Protein AF-A0A260A832-F1 (afdb_monomer_lite)

Foldseek 3Di:
DDDDDDDDDDDDDPDDPPVPPPPDPPVPPDDDVVVVVVVVVVVVVVVVVVLLVVLCVVLVPDDPPDPVNVVLVVCCPPPVNVVVVVVSVVSSVVVVVVVCVCVPVVNVVVVDDDDDDPPPPDPDDDDPDDDDDDPVPPPDD

pLDDT: mean 73.38, std 22.44, range [34.97, 98.0]

Sequence (141 aa):
MSAQPVQRYVSAPTSTVSRVSESDDMGVTPVPDRVLDELADVLVDRVDQLLDRLTDRAMSAPVAGSRMWESTWKQRDTAVGRARDQERSRVRIELTHLAVAKLSPKHAAALHVPARQRQVVRPRAANTGRNRVDDAQLAFF

Radius of gyration: 35.12 Å; chains: 1; bounding box: 74×70×97 Å

Structure (mmCIF, N/CA/C/O backbone):
data_AF-A0A260A832-F1
#
_entry.id   AF-A0A260A832-F1
#
loop_
_atom_site.group_PDB
_atom_site.id
_atom_site.type_symbol
_atom_site.label_atom_id
_atom_site.label_alt_id
_atom_site.label_comp_id
_atom_site.label_asym_id
_atom_site.label_entity_id
_atom_site.label_seq_id
_atom_site.pdbx_PDB_ins_code
_atom_site.Cartn_x
_atom_site.Cartn_y
_atom_site.Cartn_z
_atom_site.occupancy
_atom_site.B_iso_or_equiv
_atom_site.auth_seq_id
_atom_site.auth_comp_id
_atom_site.auth_asym_id
_atom_site.auth_atom_id
_atom_site.pdbx_PDB_model_num
ATOM 1 N N . MET A 1 1 ? 49.076 24.079 -80.377 1.00 39.00 1 MET A N 1
ATOM 2 C CA . MET A 1 1 ? 50.425 23.556 -80.056 1.00 39.00 1 MET A CA 1
ATOM 3 C C . MET A 1 1 ? 50.284 22.842 -78.711 1.00 39.00 1 MET A C 1
ATOM 5 O O . MET A 1 1 ? 50.071 23.527 -77.727 1.00 39.00 1 MET A O 1
ATOM 9 N N . SER A 1 2 ? 49.960 21.540 -78.663 1.00 38.84 2 SER A N 1
ATOM 10 C CA . SER A 1 2 ? 50.896 20.382 -78.605 1.00 38.84 2 SER A CA 1
ATOM 11 C C . SER A 1 2 ? 52.085 20.642 -77.664 1.00 38.84 2 SER A C 1
ATOM 13 O O . SER A 1 2 ? 52.766 21.634 -77.877 1.00 38.84 2 SER A O 1
ATOM 15 N N . ALA A 1 3 ? 52.429 19.841 -76.648 1.00 34.97 3 ALA A N 1
ATOM 16 C CA . ALA A 1 3 ? 52.100 18.452 -76.319 1.00 34.97 3 ALA A CA 1
ATOM 17 C C . ALA A 1 3 ? 52.338 18.157 -74.808 1.00 34.97 3 ALA A C 1
ATOM 19 O O . ALA A 1 3 ? 53.168 18.797 -74.171 1.00 34.97 3 ALA A O 1
ATOM 20 N N . GLN A 1 4 ? 51.630 17.165 -74.258 1.00 44.44 4 GLN A N 1
ATOM 21 C CA . GLN A 1 4 ? 52.040 16.332 -73.100 1.00 44.44 4 GLN A CA 1
ATOM 22 C C . GLN A 1 4 ? 52.989 15.205 -73.620 1.00 44.44 4 GLN A C 1
ATOM 24 O O . GLN A 1 4 ? 52.933 14.999 -74.838 1.00 44.44 4 GLN A O 1
ATOM 29 N N . PRO A 1 5 ? 53.779 14.408 -72.828 1.00 47.09 5 PRO A N 1
ATOM 30 C CA . PRO A 1 5 ? 53.258 13.691 -71.645 1.00 47.09 5 PRO A CA 1
ATOM 31 C C . PRO A 1 5 ? 54.233 13.095 -70.572 1.00 47.09 5 PRO A C 1
ATOM 33 O O . PRO A 1 5 ? 55.451 13.168 -70.657 1.00 47.09 5 PRO A O 1
ATOM 36 N N . VAL A 1 6 ? 53.594 12.442 -69.582 1.00 41.38 6 VAL A N 1
ATOM 37 C CA . VAL A 1 6 ? 53.998 11.344 -68.663 1.00 41.38 6 VAL A CA 1
ATOM 38 C C . VAL A 1 6 ? 55.292 11.400 -67.834 1.00 41.38 6 VAL A C 1
ATOM 40 O O . VAL A 1 6 ? 56.382 11.142 -68.328 1.00 41.38 6 VAL A O 1
ATOM 43 N N . GLN A 1 7 ? 55.102 11.321 -66.510 1.00 40.97 7 GLN A N 1
ATOM 44 C CA . GLN A 1 7 ? 55.629 10.170 -65.769 1.00 40.97 7 GLN A CA 1
ATOM 45 C C . GLN A 1 7 ? 54.569 9.591 -64.825 1.00 40.97 7 GLN A C 1
ATOM 47 O O . GLN A 1 7 ? 54.031 10.261 -63.948 1.00 40.97 7 GLN A O 1
ATOM 52 N N . ARG A 1 8 ? 54.253 8.319 -65.073 1.00 37.97 8 ARG A N 1
ATOM 53 C CA . ARG A 1 8 ? 53.463 7.447 -64.209 1.00 37.97 8 ARG A CA 1
ATOM 54 C C . ARG A 1 8 ? 54.300 7.106 -62.977 1.00 37.97 8 ARG A C 1
ATOM 56 O O . ARG A 1 8 ? 55.412 6.616 -63.142 1.00 37.97 8 ARG A O 1
ATOM 63 N N . TYR A 1 9 ? 53.718 7.220 -61.789 1.00 41.59 9 TYR A N 1
ATOM 64 C CA . TYR A 1 9 ? 54.016 6.283 -60.710 1.00 41.59 9 TYR A CA 1
ATOM 65 C C . TYR A 1 9 ? 52.757 5.471 -60.424 1.00 41.59 9 TYR A C 1
ATOM 67 O O . TYR A 1 9 ? 51.665 5.999 -60.230 1.00 41.59 9 TYR A O 1
ATOM 75 N N . VAL A 1 10 ? 52.944 4.163 -60.536 1.00 44.91 10 VAL A N 1
ATOM 76 C CA . VAL A 1 10 ? 51.976 3.083 -60.377 1.00 44.91 10 VAL A CA 1
ATOM 77 C C . VAL A 1 10 ? 52.191 2.472 -58.990 1.00 44.91 10 VAL A C 1
ATOM 79 O O . VAL A 1 10 ? 53.332 2.397 -58.540 1.00 44.91 10 VAL A O 1
ATOM 82 N N . SER A 1 11 ? 51.097 1.966 -58.407 1.00 37.88 11 SER A N 1
ATOM 83 C CA . SER A 1 11 ? 51.001 1.088 -57.224 1.00 37.88 11 SER A CA 1
ATOM 84 C C . SER A 1 11 ? 51.170 1.756 -55.857 1.00 37.88 11 SER A C 1
ATOM 86 O O . SER A 1 11 ? 52.123 2.479 -55.622 1.00 37.88 11 SER A O 1
ATOM 88 N N . ALA A 1 12 ? 50.340 1.497 -54.850 1.00 44.78 12 ALA A N 1
ATOM 89 C CA . ALA A 1 12 ? 49.114 0.710 -54.702 1.00 44.78 12 ALA A CA 1
ATOM 90 C C . ALA A 1 12 ? 48.508 1.106 -53.330 1.00 44.78 12 ALA A C 1
ATOM 92 O O . ALA A 1 12 ? 49.232 1.632 -52.481 1.00 44.78 12 ALA A O 1
ATOM 93 N N . PRO A 1 13 ? 47.206 0.881 -53.094 1.00 44.91 13 PRO A N 1
ATOM 94 C CA . PRO A 1 13 ? 46.515 1.345 -51.896 1.00 44.91 13 PRO A CA 1
ATOM 95 C C . PRO A 1 13 ? 46.904 0.495 -50.682 1.00 44.91 13 PRO A C 1
ATOM 97 O O . PRO A 1 13 ? 46.566 -0.687 -50.609 1.00 44.91 13 PRO A O 1
ATOM 100 N N . THR A 1 14 ? 47.568 1.082 -49.688 1.00 42.16 14 THR A N 1
ATOM 101 C CA . THR A 1 14 ? 47.690 0.461 -48.365 1.00 42.16 14 THR A CA 1
ATOM 102 C C . THR A 1 14 ? 46.374 0.620 -47.618 1.00 42.16 14 THR A C 1
ATOM 104 O O . THR A 1 14 ? 46.164 1.529 -46.824 1.00 42.16 14 THR A O 1
ATOM 107 N N . SER A 1 15 ? 45.470 -0.290 -47.977 1.00 41.78 15 SER A N 1
ATOM 108 C CA . SER A 1 15 ? 44.498 -0.966 -47.130 1.00 41.78 15 SER A CA 1
ATOM 109 C C . SER A 1 15 ? 44.141 -0.223 -45.845 1.00 41.78 15 SER A C 1
ATOM 111 O O . SER A 1 15 ? 44.800 -0.350 -44.812 1.00 41.78 15 SER A O 1
ATOM 113 N N . THR A 1 16 ? 43.023 0.490 -45.922 1.00 50.09 16 THR A N 1
ATOM 114 C CA . THR A 1 16 ? 42.165 0.846 -44.799 1.00 50.09 16 THR A CA 1
ATOM 115 C C . THR A 1 16 ? 41.833 -0.418 -44.008 1.00 50.09 16 THR A C 1
ATOM 117 O O . THR A 1 16 ? 40.818 -1.066 -44.237 1.00 50.09 16 THR A O 1
ATOM 120 N N . VAL A 1 17 ? 42.679 -0.790 -43.051 1.00 48.41 17 VAL A N 1
ATOM 121 C CA . VAL A 1 17 ? 42.248 -1.641 -41.945 1.00 48.41 17 VAL A CA 1
ATOM 122 C C . VAL A 1 17 ? 41.670 -0.687 -40.915 1.00 48.41 17 VAL A C 1
ATOM 124 O O . VAL A 1 17 ? 42.298 -0.338 -39.917 1.00 48.41 17 VAL A O 1
ATOM 127 N N . SER A 1 18 ? 40.458 -0.215 -41.222 1.00 43.75 18 SER A N 1
ATOM 128 C CA . SER A 1 18 ? 39.520 0.208 -40.196 1.00 43.75 18 SER A CA 1
ATOM 129 C C . SER A 1 18 ? 39.353 -1.022 -39.318 1.00 43.75 18 SER A C 1
ATOM 131 O O . SER A 1 18 ? 38.702 -1.990 -39.712 1.00 43.75 18 SER A O 1
ATOM 133 N N . ARG A 1 19 ? 40.086 -1.066 -38.203 1.00 50.81 19 ARG A N 1
ATOM 134 C CA . ARG A 1 19 ? 39.914 -2.108 -37.202 1.00 50.81 19 ARG A CA 1
ATOM 135 C C . ARG A 1 19 ? 38.516 -1.861 -36.650 1.00 50.81 19 ARG A C 1
ATOM 137 O O . ARG A 1 19 ? 38.334 -1.009 -35.787 1.00 50.81 19 ARG A O 1
ATOM 144 N N . VAL A 1 20 ? 37.542 -2.537 -37.260 1.00 51.19 20 VAL A N 1
ATOM 145 C CA . VAL A 1 20 ? 36.193 -2.712 -36.744 1.00 51.19 20 VAL A CA 1
ATOM 146 C C . VAL A 1 20 ? 36.383 -3.036 -35.272 1.00 51.19 20 VAL A C 1
ATOM 148 O O . VAL A 1 20 ? 37.054 -4.008 -34.920 1.00 51.19 20 VAL A O 1
ATOM 151 N N . SER A 1 21 ? 35.897 -2.146 -34.417 1.00 52.91 21 SER A N 1
ATOM 152 C CA . SER A 1 21 ? 35.820 -2.385 -32.986 1.00 52.91 21 SER A CA 1
ATOM 153 C C . SER A 1 21 ? 34.687 -3.392 -32.773 1.00 52.91 21 SER A C 1
ATOM 155 O O . SER A 1 21 ? 33.614 -3.042 -32.303 1.00 52.91 21 SER A O 1
ATOM 157 N N . GLU A 1 22 ? 34.904 -4.626 -33.225 1.00 54.50 22 GLU A N 1
ATOM 158 C CA . GLU A 1 22 ? 34.014 -5.774 -33.070 1.00 54.50 22 GLU A CA 1
ATOM 159 C C . GLU A 1 22 ? 34.494 -6.575 -31.858 1.00 54.50 22 GLU A C 1
ATOM 161 O O . GLU A 1 22 ? 35.291 -7.499 -31.978 1.00 54.50 22 GLU A O 1
ATOM 166 N N . SER A 1 23 ? 34.092 -6.131 -30.670 1.00 50.75 23 SER A N 1
ATOM 167 C CA . SER A 1 23 ? 34.047 -6.919 -29.425 1.00 50.75 23 SER A CA 1
ATOM 168 C C . SER A 1 23 ? 33.631 -5.955 -28.311 1.00 50.75 23 SER A C 1
ATOM 170 O O . SER A 1 23 ? 34.375 -5.027 -28.008 1.00 50.75 23 SER A O 1
ATOM 172 N N . ASP A 1 24 ? 32.486 -6.010 -27.655 1.00 50.12 24 ASP A N 1
ATOM 173 C CA . ASP A 1 24 ? 31.365 -6.928 -27.649 1.00 50.12 24 ASP A CA 1
ATOM 174 C C . ASP A 1 24 ? 30.127 -6.027 -27.556 1.00 50.12 24 ASP A C 1
ATOM 176 O O . ASP A 1 24 ? 29.800 -5.546 -26.470 1.00 50.12 24 ASP A O 1
ATOM 180 N N . ASP A 1 25 ? 29.421 -5.786 -28.661 1.00 55.97 25 ASP A N 1
ATOM 181 C CA . ASP A 1 25 ? 27.985 -5.537 -28.533 1.00 55.97 25 ASP A CA 1
ATOM 182 C C . ASP A 1 25 ? 27.377 -6.924 -28.322 1.00 55.97 25 ASP A C 1
ATOM 184 O O . ASP A 1 25 ? 26.977 -7.609 -29.264 1.00 55.97 25 ASP A O 1
ATOM 188 N N . MET A 1 26 ? 27.490 -7.440 -27.089 1.00 55.25 26 MET A N 1
ATOM 189 C CA . MET A 1 26 ? 26.771 -8.649 -26.704 1.00 55.25 26 MET A CA 1
ATOM 190 C C . MET A 1 26 ? 25.321 -8.364 -27.054 1.00 55.25 26 MET A C 1
ATOM 192 O O . MET A 1 26 ? 24.768 -7.467 -26.432 1.00 55.25 26 MET A O 1
ATOM 196 N N . GLY A 1 27 ? 24.770 -9.059 -28.056 1.00 54.25 27 GLY A N 1
ATOM 197 C CA . GLY A 1 27 ? 23.486 -8.785 -28.711 1.00 54.25 27 GLY A CA 1
ATOM 198 C C . GLY A 1 27 ? 22.273 -8.820 -27.781 1.00 54.25 27 GLY A C 1
ATOM 199 O O . GLY A 1 27 ? 21.366 -9.635 -27.936 1.00 54.25 27 GLY A O 1
ATOM 200 N N . VAL A 1 28 ? 22.259 -7.931 -26.797 1.00 66.50 28 VAL A N 1
ATOM 201 C CA . VAL A 1 28 ? 21.163 -7.640 -25.903 1.00 66.50 28 VAL A CA 1
ATOM 202 C C . VAL A 1 28 ? 20.254 -6.757 -26.722 1.00 66.50 28 VAL A C 1
ATOM 204 O O . VAL A 1 28 ? 20.512 -5.573 -26.926 1.00 66.50 28 VAL A O 1
ATOM 207 N N . THR A 1 29 ? 19.193 -7.361 -27.243 1.00 77.56 29 THR A N 1
ATOM 208 C CA . THR A 1 29 ? 18.115 -6.587 -27.842 1.00 77.56 29 THR A CA 1
ATOM 209 C C . THR A 1 29 ? 17.63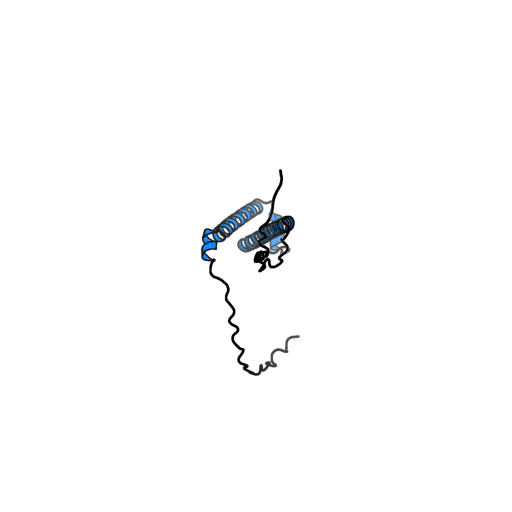1 -5.587 -26.788 1.00 77.56 29 THR A C 1
ATOM 211 O O . THR A 1 29 ? 17.279 -6.018 -25.685 1.00 77.56 29 THR A O 1
ATOM 214 N N . PRO A 1 30 ? 17.647 -4.274 -27.073 1.00 81.56 30 PRO A N 1
ATOM 215 C CA . PRO A 1 30 ? 17.193 -3.283 -26.113 1.00 81.56 30 PRO A CA 1
ATOM 216 C C . PRO A 1 30 ? 15.737 -3.574 -25.746 1.00 81.56 30 PRO A C 1
ATOM 218 O O . PRO A 1 30 ? 14.899 -3.825 -26.618 1.00 81.56 30 PRO A O 1
ATOM 221 N N . VAL A 1 31 ? 15.445 -3.588 -24.445 1.00 86.88 31 VAL A N 1
ATOM 222 C CA . VAL A 1 31 ? 14.075 -3.749 -23.954 1.00 86.88 31 VAL A CA 1
ATOM 223 C C . VAL A 1 31 ? 13.292 -2.502 -24.373 1.00 86.88 31 VAL A C 1
ATOM 225 O O . VAL A 1 31 ? 13.761 -1.400 -24.096 1.00 86.88 31 VAL A O 1
ATOM 228 N N . PRO A 1 32 ? 12.134 -2.635 -25.041 1.00 93.25 32 PRO A N 1
ATOM 229 C CA . PRO A 1 32 ? 11.339 -1.476 -25.425 1.00 93.25 32 PRO A CA 1
ATOM 230 C C . PRO A 1 32 ? 10.899 -0.674 -24.197 1.00 93.25 32 PRO A C 1
ATOM 232 O O . PRO A 1 32 ? 10.413 -1.272 -23.238 1.00 93.25 32 PRO A O 1
ATOM 235 N N . ASP A 1 33 ? 10.969 0.656 -24.265 1.00 91.88 33 ASP A N 1
ATOM 236 C CA . ASP A 1 33 ? 10.625 1.550 -23.145 1.00 91.88 33 ASP A CA 1
ATOM 237 C C . ASP A 1 33 ? 9.234 1.265 -22.567 1.00 91.88 33 ASP A C 1
ATOM 239 O O . ASP A 1 33 ? 9.083 1.134 -21.360 1.00 91.88 33 ASP A O 1
ATOM 243 N N . ARG A 1 34 ? 8.244 0.996 -23.429 1.00 93.88 34 ARG A N 1
ATOM 244 C CA . ARG A 1 34 ? 6.887 0.606 -23.002 1.00 93.88 34 ARG A CA 1
ATOM 245 C C . ARG A 1 34 ? 6.861 -0.590 -22.041 1.00 93.88 34 ARG A C 1
ATOM 247 O O . ARG A 1 34 ? 6.038 -0.640 -21.142 1.00 93.88 34 ARG A O 1
ATOM 254 N N . VAL A 1 35 ? 7.754 -1.565 -22.240 1.00 94.94 35 VAL A N 1
ATOM 255 C CA . VAL A 1 35 ? 7.837 -2.757 -21.384 1.00 94.94 35 VAL A CA 1
ATOM 256 C C . VAL A 1 35 ? 8.471 -2.384 -20.049 1.00 94.94 35 VAL A C 1
ATOM 258 O O . VAL A 1 35 ? 8.077 -2.913 -19.017 1.00 94.94 35 VAL A O 1
ATOM 261 N N . LEU A 1 36 ? 9.445 -1.472 -20.051 1.00 94.62 36 LEU A N 1
ATOM 262 C CA . LEU A 1 36 ? 10.039 -0.961 -18.818 1.00 94.62 36 LEU A CA 1
ATOM 263 C C . LEU A 1 36 ? 9.022 -0.160 -18.002 1.00 94.62 36 LEU A C 1
ATOM 265 O O . LEU A 1 36 ? 8.969 -0.351 -16.791 1.00 94.62 36 LEU A O 1
ATOM 269 N N . ASP A 1 37 ? 8.197 0.657 -18.654 1.00 95.81 37 ASP A N 1
ATOM 270 C CA . ASP A 1 37 ? 7.130 1.423 -18.005 1.00 95.81 37 ASP A CA 1
ATOM 271 C C . ASP A 1 37 ? 6.085 0.491 -17.373 1.00 95.81 37 ASP A C 1
ATOM 273 O O . ASP A 1 37 ? 5.802 0.593 -16.181 1.00 95.81 37 ASP A O 1
ATOM 277 N N . GLU A 1 38 ? 5.600 -0.506 -18.121 1.00 96.94 38 GLU A N 1
ATOM 278 C CA . GLU A 1 38 ? 4.676 -1.521 -17.593 1.00 96.94 38 GLU A CA 1
ATOM 279 C C . GLU A 1 38 ? 5.269 -2.270 -16.387 1.00 96.94 38 GLU A C 1
ATOM 281 O O . GLU A 1 38 ? 4.593 -2.516 -15.386 1.00 96.94 38 GLU A O 1
ATOM 286 N N . LEU A 1 39 ? 6.552 -2.641 -16.454 1.00 97.50 39 LEU A N 1
ATOM 287 C CA . LEU A 1 39 ? 7.229 -3.313 -15.346 1.00 97.50 39 LEU A CA 1
ATOM 288 C C . LEU A 1 39 ? 7.454 -2.385 -14.147 1.00 97.50 39 LEU A C 1
ATOM 290 O O . LEU A 1 39 ? 7.430 -2.860 -13.008 1.00 97.50 39 LEU A O 1
ATOM 294 N N . ALA A 1 40 ? 7.668 -1.090 -14.379 1.00 95.75 40 ALA A N 1
ATOM 295 C CA . ALA A 1 40 ? 7.776 -0.094 -13.324 1.00 95.75 40 ALA A CA 1
ATOM 296 C C . ALA A 1 40 ? 6.442 0.064 -12.584 1.00 95.75 40 ALA A C 1
ATOM 298 O O . ALA A 1 40 ? 6.438 0.032 -11.353 1.00 95.75 40 ALA A O 1
ATOM 299 N N . ASP A 1 41 ? 5.322 0.119 -13.304 1.00 97.06 41 ASP A N 1
ATOM 300 C CA . ASP A 1 41 ? 3.982 0.162 -12.708 1.00 97.06 41 ASP A CA 1
ATOM 301 C C . ASP A 1 41 ? 3.713 -1.086 -11.856 1.00 97.06 41 ASP A C 1
ATOM 303 O O . ASP A 1 41 ? 3.322 -0.990 -10.690 1.00 97.06 41 ASP A O 1
ATOM 307 N N .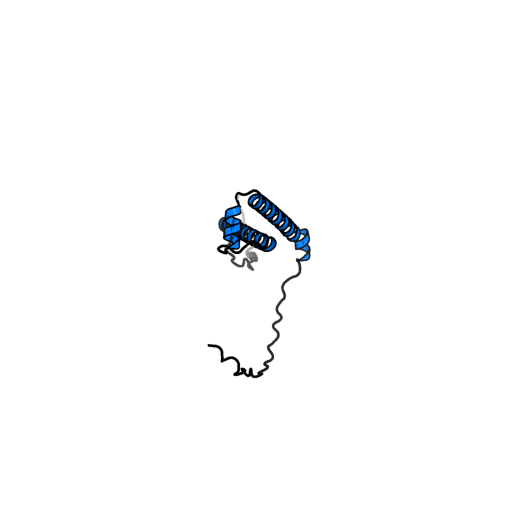 VAL A 1 42 ? 4.038 -2.275 -12.380 1.00 98.00 42 VAL A N 1
ATOM 308 C CA . VAL A 1 42 ? 3.931 -3.522 -11.607 1.00 98.00 42 VAL A CA 1
ATOM 309 C C . VAL A 1 42 ? 4.808 -3.470 -10.356 1.00 98.00 42 VAL A C 1
ATOM 311 O O . VAL A 1 42 ? 4.395 -3.936 -9.293 1.00 98.00 42 VAL A O 1
ATOM 314 N N . LEU A 1 43 ? 6.024 -2.929 -10.446 1.00 96.56 43 LEU A N 1
ATOM 315 C CA . LEU A 1 43 ? 6.906 -2.800 -9.290 1.00 96.56 43 LEU A CA 1
ATOM 316 C C . LEU A 1 43 ? 6.305 -1.873 -8.226 1.00 96.56 43 LEU A C 1
ATOM 318 O O . LEU A 1 43 ? 6.344 -2.226 -7.045 1.00 96.56 43 LEU A O 1
ATOM 322 N N . VAL A 1 44 ? 5.725 -0.739 -8.628 1.00 95.25 44 VAL A N 1
ATOM 323 C CA . VAL A 1 44 ? 5.027 0.190 -7.725 1.00 95.25 44 VAL A CA 1
ATOM 324 C C . VAL A 1 44 ? 3.888 -0.529 -7.001 1.00 95.25 44 VAL A C 1
ATOM 326 O O . VAL A 1 44 ? 3.867 -0.536 -5.768 1.00 95.25 44 VAL A O 1
ATOM 329 N N . ASP A 1 45 ? 3.043 -1.263 -7.727 1.00 97.56 45 ASP A N 1
ATOM 330 C CA . ASP A 1 45 ? 1.955 -2.053 -7.137 1.00 97.56 45 ASP A CA 1
ATOM 331 C C . ASP A 1 45 ? 2.461 -3.080 -6.115 1.00 97.56 45 ASP A C 1
ATOM 333 O O . ASP A 1 45 ? 1.837 -3.328 -5.075 1.00 97.56 45 ASP A O 1
ATOM 337 N N . ARG A 1 46 ? 3.601 -3.726 -6.396 1.00 97.75 46 ARG A N 1
ATOM 338 C CA . ARG A 1 46 ? 4.199 -4.693 -5.464 1.00 97.75 46 ARG A CA 1
ATOM 339 C C . ARG A 1 46 ? 4.758 -4.020 -4.223 1.00 97.75 46 ARG A C 1
ATOM 341 O O . ARG A 1 46 ? 4.608 -4.580 -3.135 1.00 97.75 46 ARG A O 1
ATOM 348 N N . VAL A 1 47 ? 5.378 -2.852 -4.360 1.00 95.50 47 VAL A N 1
ATOM 349 C CA . VAL A 1 47 ? 5.840 -2.062 -3.215 1.00 95.50 47 VAL A CA 1
ATOM 350 C C . VAL A 1 47 ? 4.651 -1.656 -2.349 1.00 95.50 47 VAL A C 1
ATOM 352 O O . VAL A 1 47 ? 4.701 -1.866 -1.138 1.00 95.50 47 VAL A O 1
ATOM 355 N N . ASP A 1 48 ? 3.555 -1.194 -2.948 1.00 95.06 48 ASP A N 1
ATOM 356 C CA . ASP A 1 48 ? 2.340 -0.837 -2.212 1.00 95.06 48 ASP A CA 1
ATOM 357 C C . ASP A 1 48 ? 1.745 -2.025 -1.451 1.00 95.06 48 ASP A C 1
ATOM 359 O O . ASP A 1 48 ? 1.464 -1.923 -0.255 1.00 95.06 48 ASP A O 1
ATOM 363 N N . GLN A 1 49 ? 1.650 -3.194 -2.091 1.00 96.75 49 GLN A N 1
ATOM 364 C CA . GLN A 1 49 ? 1.196 -4.422 -1.428 1.00 96.75 49 GLN A CA 1
ATOM 365 C C . GLN A 1 49 ? 2.098 -4.824 -0.255 1.00 96.75 49 GLN A C 1
ATOM 367 O O . GLN A 1 49 ? 1.615 -5.323 0.765 1.00 96.75 49 GLN A O 1
ATOM 372 N N . LEU A 1 50 ? 3.417 -4.658 -0.390 1.00 96.69 50 LEU A N 1
ATOM 373 C CA . LEU A 1 50 ? 4.358 -4.951 0.690 1.00 96.69 50 LEU A CA 1
ATOM 374 C C . LEU A 1 50 ? 4.215 -3.955 1.841 1.00 96.69 50 LEU A C 1
ATOM 376 O O . LEU A 1 50 ? 4.213 -4.381 2.997 1.00 96.69 50 LEU A O 1
ATOM 380 N N . LEU A 1 51 ? 4.050 -2.666 1.543 1.00 96.00 51 LEU A N 1
ATOM 381 C CA . LEU A 1 51 ? 3.792 -1.639 2.549 1.00 96.00 51 LEU A CA 1
ATOM 382 C C . LEU A 1 51 ? 2.501 -1.932 3.315 1.00 96.00 51 LEU A C 1
ATOM 384 O O . LEU A 1 51 ? 2.518 -1.908 4.542 1.00 96.00 51 LEU A O 1
ATOM 388 N N . ASP A 1 52 ? 1.419 -2.304 2.628 1.00 94.50 52 ASP A N 1
ATOM 389 C CA . ASP A 1 52 ? 0.164 -2.680 3.284 1.00 94.50 52 ASP A CA 1
ATOM 390 C C . ASP A 1 52 ? 0.335 -3.867 4.236 1.00 94.50 52 ASP A C 1
ATOM 392 O O . ASP A 1 52 ? -0.101 -3.804 5.386 1.00 94.50 52 ASP A O 1
ATOM 396 N N . ARG A 1 53 ? 1.050 -4.917 3.813 1.00 95.06 53 ARG A N 1
ATOM 397 C CA . ARG A 1 53 ? 1.329 -6.081 4.673 1.00 95.06 53 ARG A CA 1
ATOM 398 C C . ARG A 1 53 ? 2.188 -5.727 5.885 1.00 95.06 53 ARG A C 1
ATOM 400 O O . ARG A 1 53 ? 1.977 -6.277 6.967 1.00 95.06 53 ARG A O 1
ATOM 407 N N . LEU A 1 54 ? 3.180 -4.854 5.714 1.00 96.31 54 LEU A N 1
ATOM 408 C CA . LEU A 1 54 ? 4.045 -4.406 6.807 1.00 96.31 54 LEU A CA 1
ATOM 409 C C . LEU A 1 54 ? 3.276 -3.547 7.809 1.00 96.31 54 LEU A C 1
ATOM 411 O O . LEU A 1 54 ? 3.415 -3.763 9.014 1.00 96.31 54 LEU A O 1
ATOM 415 N N . THR A 1 55 ? 2.432 -2.638 7.326 1.00 96.12 55 THR A N 1
ATOM 416 C CA . THR A 1 55 ? 1.538 -1.842 8.167 1.00 96.12 55 THR A CA 1
ATOM 417 C C . THR A 1 55 ? 0.578 -2.741 8.943 1.00 96.12 55 THR A C 1
ATOM 419 O O . THR A 1 55 ? 0.466 -2.612 10.161 1.00 96.12 55 THR A O 1
ATOM 422 N N . ASP A 1 56 ? -0.054 -3.710 8.282 1.00 94.06 56 ASP A N 1
ATOM 423 C CA . ASP A 1 56 ? -0.973 -4.647 8.932 1.00 94.06 56 ASP A CA 1
ATOM 424 C C . ASP A 1 56 ? -0.260 -5.488 10.005 1.00 94.06 56 ASP A C 1
ATOM 426 O O . ASP A 1 56 ? -0.791 -5.677 11.101 1.00 94.06 56 ASP A O 1
ATOM 430 N N . ARG A 1 57 ? 0.982 -5.926 9.750 1.00 94.25 57 ARG A N 1
ATOM 431 C CA . ARG A 1 57 ? 1.817 -6.605 10.755 1.00 94.25 57 ARG A CA 1
ATOM 432 C C . ARG A 1 57 ? 2.148 -5.690 11.937 1.00 94.25 57 ARG A C 1
ATOM 434 O O . ARG A 1 57 ? 2.031 -6.133 13.076 1.00 94.25 57 ARG A O 1
ATOM 441 N N . ALA A 1 58 ? 2.547 -4.442 11.690 1.00 95.12 58 ALA A N 1
ATOM 442 C CA . ALA A 1 58 ? 2.867 -3.478 12.745 1.00 95.12 58 ALA A CA 1
ATOM 443 C C . ALA A 1 58 ? 1.651 -3.185 13.639 1.00 95.12 58 ALA A C 1
ATOM 445 O O . ALA A 1 58 ? 1.777 -3.090 14.857 1.00 95.12 58 ALA A O 1
ATOM 446 N N . MET A 1 59 ? 0.459 -3.126 13.046 1.00 94.50 59 MET A N 1
ATOM 447 C CA . MET A 1 59 ? -0.796 -2.895 13.764 1.00 94.50 59 MET A CA 1
ATOM 448 C C . MET A 1 59 ? -1.414 -4.154 14.381 1.00 94.50 59 MET A C 1
ATOM 450 O O . MET A 1 59 ? -2.512 -4.074 14.941 1.00 94.50 59 MET A O 1
ATOM 454 N N . SER A 1 60 ? -0.761 -5.316 14.250 1.00 93.69 60 SER A N 1
ATOM 455 C CA . SER A 1 60 ? -1.338 -6.616 14.620 1.00 93.69 60 SER A CA 1
ATOM 456 C C . SER A 1 60 ? -2.758 -6.776 14.061 1.00 93.69 60 SER A C 1
ATOM 458 O O . SER A 1 60 ? -3.703 -7.112 14.780 1.00 93.69 60 SER A O 1
ATOM 460 N N . ALA A 1 61 ? -2.931 -6.430 12.782 1.00 90.56 61 ALA A N 1
ATOM 461 C CA . ALA A 1 61 ? -4.219 -6.486 12.117 1.00 90.56 61 ALA A CA 1
ATOM 462 C C . ALA A 1 61 ? -4.763 -7.924 12.153 1.00 90.56 61 ALA A C 1
ATOM 464 O O . ALA A 1 61 ? -4.012 -8.882 11.939 1.00 90.56 61 ALA A O 1
ATOM 465 N N . PRO A 1 62 ? -6.060 -8.100 12.447 1.00 89.44 62 PRO A N 1
ATOM 466 C CA . PRO A 1 62 ? -6.647 -9.424 12.511 1.00 89.44 62 PRO A CA 1
ATOM 467 C C . PRO A 1 62 ? -6.662 -10.064 11.121 1.00 89.44 62 PRO A C 1
ATOM 469 O O . PRO A 1 62 ? -6.940 -9.406 10.119 1.00 89.44 62 PRO A O 1
ATOM 472 N N . VAL A 1 63 ? -6.397 -11.370 11.075 1.00 90.19 63 VAL A N 1
ATOM 473 C CA . VAL A 1 63 ? -6.408 -12.150 9.832 1.00 90.19 63 VAL A CA 1
ATOM 474 C C . VAL A 1 63 ? -7.797 -12.085 9.201 1.00 90.19 63 VAL A C 1
ATOM 476 O O . VAL A 1 63 ? -8.797 -12.321 9.887 1.00 90.19 63 VAL A O 1
ATOM 479 N N . ALA A 1 64 ? -7.858 -11.780 7.904 1.00 88.25 64 ALA A N 1
ATOM 480 C CA . ALA A 1 64 ? -9.107 -11.728 7.150 1.00 88.25 64 ALA A CA 1
ATOM 481 C C . ALA A 1 64 ? -9.911 -13.031 7.305 1.00 88.25 64 ALA A C 1
ATOM 483 O O . ALA A 1 64 ? -9.346 -14.124 7.296 1.00 88.25 64 ALA A O 1
ATOM 484 N N . GLY A 1 65 ? -11.226 -12.909 7.491 1.00 90.50 65 GLY A N 1
ATOM 485 C CA . GLY A 1 65 ? -12.117 -14.048 7.743 1.00 90.50 65 GLY A CA 1
ATOM 486 C C . GLY A 1 65 ? -12.083 -14.605 9.174 1.00 90.50 65 GLY A C 1
ATOM 487 O O . GLY A 1 65 ? -12.846 -15.511 9.492 1.00 90.50 65 GLY A O 1
ATOM 488 N N . SER A 1 66 ? -11.241 -14.078 10.069 1.00 93.50 66 SER A N 1
ATOM 489 C CA . SER A 1 66 ? -11.326 -14.408 11.498 1.00 93.50 66 SER A CA 1
ATOM 490 C C . SER A 1 66 ? -12.486 -13.671 12.184 1.00 93.50 66 SER A C 1
ATOM 492 O O . SER A 1 66 ? -12.870 -12.573 11.783 1.00 93.50 66 SER A O 1
ATOM 494 N N . ARG A 1 67 ? -12.991 -14.206 13.306 1.00 95.00 67 ARG A N 1
ATOM 495 C CA . ARG A 1 67 ? -14.026 -13.529 14.123 1.00 95.00 67 ARG A CA 1
ATOM 496 C C . ARG A 1 67 ? -13.602 -12.137 14.602 1.00 95.00 67 ARG A C 1
ATOM 498 O O . ARG A 1 67 ? -14.425 -11.226 14.704 1.00 95.00 67 ARG A O 1
ATOM 505 N N . MET A 1 68 ? -12.313 -11.973 14.904 1.00 91.38 68 MET A N 1
ATOM 506 C CA . MET A 1 68 ? -11.741 -10.683 15.294 1.00 91.38 68 MET A CA 1
ATOM 507 C C . MET A 1 68 ? -11.769 -9.694 14.130 1.00 91.38 68 MET A C 1
ATOM 509 O O . MET A 1 68 ? -12.112 -8.529 14.337 1.00 91.38 68 MET A O 1
ATOM 513 N N . TRP A 1 69 ? -11.471 -10.162 12.915 1.00 93.81 69 TRP A N 1
ATOM 514 C CA . TRP A 1 69 ? -11.582 -9.366 11.695 1.00 93.81 69 TRP A CA 1
ATOM 515 C C . TRP A 1 69 ? -13.030 -8.966 11.408 1.00 93.81 69 TRP A C 1
ATOM 517 O O . TRP A 1 69 ? -13.290 -7.791 11.187 1.00 93.81 69 TRP A O 1
ATOM 527 N N . GLU A 1 70 ? -13.996 -9.880 11.518 1.00 94.62 70 GLU A N 1
ATOM 528 C CA . GLU A 1 70 ? -15.415 -9.544 11.322 1.00 94.62 70 GLU A CA 1
ATOM 529 C C . GLU A 1 70 ? -15.906 -8.486 12.319 1.00 94.62 70 GLU A C 1
ATOM 531 O O . GLU A 1 70 ? -16.636 -7.562 11.959 1.00 94.62 70 GLU A O 1
ATOM 536 N N . SER A 1 71 ? -15.494 -8.608 13.582 1.00 93.00 71 SER 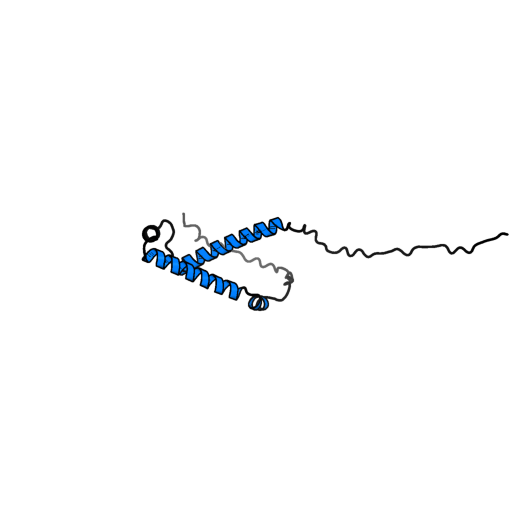A N 1
ATOM 537 C CA . SER A 1 71 ? -15.874 -7.670 14.642 1.00 93.00 71 SER A CA 1
ATOM 538 C C . SER A 1 71 ? -15.279 -6.281 14.408 1.00 93.00 71 SER A C 1
ATOM 540 O O . SER A 1 71 ? -15.984 -5.280 14.531 1.00 93.00 71 SER A O 1
ATOM 542 N N . THR A 1 72 ? -14.002 -6.207 14.021 1.00 90.12 72 THR A N 1
ATOM 543 C CA . THR A 1 72 ? -13.357 -4.930 13.666 1.00 90.12 72 THR A CA 1
ATOM 544 C C . THR A 1 72 ? -13.926 -4.340 12.380 1.00 90.12 72 THR A C 1
ATOM 546 O O . THR A 1 72 ? -14.145 -3.133 12.320 1.00 90.12 72 THR A O 1
ATOM 549 N N . TRP A 1 73 ? -14.246 -5.171 11.387 1.00 91.62 73 TRP A N 1
ATOM 550 C CA . TRP A 1 73 ? -14.883 -4.742 10.144 1.00 91.62 73 TRP A CA 1
ATOM 551 C C . TRP A 1 73 ? -16.252 -4.104 10.391 1.00 91.62 73 TRP A C 1
ATOM 553 O O . TRP A 1 73 ? -16.523 -3.012 9.900 1.00 91.62 73 TRP A O 1
ATOM 563 N N . LYS A 1 74 ? -17.094 -4.719 11.233 1.00 94.25 74 LYS A N 1
ATOM 564 C CA . LYS A 1 74 ? -18.392 -4.144 11.636 1.00 94.25 74 LYS A CA 1
ATOM 565 C C . LYS A 1 74 ? -18.254 -2.787 12.330 1.00 94.25 74 LYS A C 1
ATOM 567 O O . LYS A 1 74 ? -19.157 -1.963 12.250 1.00 94.25 74 LYS A O 1
ATOM 572 N N . GLN A 1 75 ? -17.136 -2.551 13.013 1.00 93.12 75 GLN A N 1
ATOM 573 C CA . GLN A 1 75 ? -16.864 -1.300 13.721 1.00 93.12 75 GLN A CA 1
ATOM 574 C C . GLN A 1 75 ? -16.179 -0.238 12.850 1.00 93.12 75 GLN A C 1
ATOM 576 O O . GLN A 1 75 ? -15.961 0.871 13.340 1.00 93.12 75 GLN A O 1
ATOM 581 N N . ARG A 1 76 ? -15.849 -0.527 11.583 1.00 92.19 76 ARG A N 1
ATOM 582 C CA . ARG A 1 76 ? -15.066 0.362 10.706 1.00 92.19 76 ARG A CA 1
ATOM 583 C C . ARG A 1 76 ? -15.644 1.775 10.610 1.00 92.19 76 ARG A C 1
ATOM 585 O O . ARG A 1 76 ? -14.900 2.746 10.696 1.00 92.19 76 ARG A O 1
ATOM 592 N N . ASP A 1 77 ? -16.966 1.888 10.520 1.00 96.00 77 ASP A N 1
ATOM 593 C CA . ASP A 1 77 ? -17.640 3.175 10.315 1.00 96.00 77 ASP A CA 1
ATOM 594 C C . ASP A 1 77 ? -17.966 3.898 11.644 1.00 96.00 77 ASP A C 1
ATOM 596 O O . ASP A 1 77 ? -18.581 4.965 11.663 1.00 96.00 77 ASP A O 1
ATOM 600 N N . THR A 1 78 ? -17.522 3.355 12.783 1.00 96.56 78 THR A N 1
ATOM 601 C CA . THR A 1 78 ? -17.611 4.012 14.098 1.00 96.56 78 THR A CA 1
ATOM 602 C C . THR A 1 78 ? -16.449 4.987 14.318 1.00 96.56 78 THR A C 1
ATOM 604 O O . THR A 1 78 ? -15.467 4.990 13.578 1.00 96.56 78 THR A O 1
ATOM 607 N N . ALA A 1 79 ? -16.516 5.807 15.374 1.00 96.62 79 ALA A N 1
ATOM 608 C CA . ALA A 1 79 ? -15.398 6.676 15.753 1.00 96.62 79 ALA A CA 1
ATOM 609 C C . ALA A 1 79 ? -14.106 5.884 16.038 1.00 96.62 79 ALA A C 1
ATOM 611 O O . ALA A 1 79 ? -13.027 6.313 15.640 1.00 96.62 79 ALA A O 1
ATOM 612 N N . VAL A 1 80 ? -14.223 4.705 16.662 1.00 92.62 80 VAL A N 1
ATOM 613 C CA . VAL A 1 80 ? -13.087 3.814 16.949 1.00 92.62 80 VAL A CA 1
ATOM 614 C C . VAL A 1 80 ? -12.493 3.252 15.656 1.00 92.62 80 VAL A C 1
ATOM 616 O O . VAL A 1 80 ? -11.275 3.246 15.491 1.00 92.62 80 VAL A O 1
ATOM 619 N N . GLY A 1 81 ? -13.343 2.831 14.714 1.00 93.56 81 GLY A N 1
ATOM 620 C CA . GLY A 1 81 ? -12.909 2.344 13.403 1.00 93.56 81 GLY A CA 1
ATOM 621 C C . GLY A 1 81 ? -12.181 3.413 12.587 1.00 93.56 81 GLY A C 1
ATOM 622 O O . GLY A 1 81 ? -11.085 3.159 12.091 1.00 93.56 81 GLY A O 1
ATOM 623 N N . ARG A 1 82 ? -12.717 4.640 12.542 1.00 95.56 82 ARG A N 1
ATOM 624 C CA . ARG A 1 82 ? -12.063 5.780 11.876 1.00 95.56 82 ARG A CA 1
ATOM 625 C C . ARG A 1 82 ? -10.737 6.173 12.526 1.00 95.56 82 ARG A C 1
ATOM 627 O O . ARG A 1 82 ? -9.776 6.446 11.816 1.00 95.56 82 ARG A O 1
ATOM 634 N N . ALA A 1 83 ? -10.661 6.178 13.858 1.00 95.62 83 ALA A N 1
ATOM 635 C CA . ALA A 1 83 ? -9.408 6.449 14.564 1.00 95.62 83 ALA A CA 1
ATOM 636 C C . ALA A 1 83 ? -8.338 5.391 14.242 1.00 95.62 83 ALA A C 1
ATOM 638 O O . ALA A 1 83 ? -7.177 5.728 14.019 1.00 95.62 83 ALA A O 1
ATOM 639 N N . ARG A 1 84 ? -8.735 4.114 14.151 1.00 92.44 84 ARG A N 1
ATOM 640 C CA . ARG A 1 84 ? -7.842 3.019 13.747 1.00 92.44 84 ARG A CA 1
ATOM 641 C C . ARG A 1 84 ? -7.354 3.171 12.304 1.00 92.44 84 ARG A C 1
ATOM 643 O O . ARG A 1 84 ? -6.182 2.921 12.044 1.00 92.44 84 ARG A O 1
ATOM 650 N N . ASP A 1 85 ? -8.217 3.583 11.382 1.00 93.88 85 ASP A N 1
ATOM 651 C CA . ASP A 1 85 ? -7.842 3.826 9.981 1.00 93.88 85 ASP A CA 1
ATOM 652 C C . ASP A 1 85 ? -6.886 5.024 9.827 1.00 93.88 85 ASP A C 1
ATOM 654 O O . ASP A 1 85 ? -5.894 4.969 9.092 1.00 93.88 85 ASP A O 1
ATOM 658 N N . GLN A 1 86 ? -7.105 6.084 10.612 1.00 96.44 86 GLN A N 1
ATOM 659 C CA . GLN A 1 86 ? -6.177 7.210 10.687 1.00 96.44 86 GLN A CA 1
ATOM 660 C C . GLN A 1 86 ? -4.803 6.775 11.216 1.00 96.44 86 GLN A C 1
ATOM 662 O O . GLN A 1 86 ? -3.777 7.179 10.666 1.00 96.44 86 GLN A O 1
ATOM 667 N N . GLU A 1 87 ? -4.768 5.929 12.247 1.00 96.00 87 GLU A N 1
ATOM 668 C CA . GLU A 1 87 ? -3.519 5.367 12.765 1.00 96.00 87 GLU A CA 1
ATOM 669 C C . GLU A 1 87 ? -2.815 4.487 11.723 1.00 96.00 87 GLU A C 1
ATOM 671 O O . GLU A 1 87 ? -1.610 4.617 11.517 1.00 96.00 87 GLU A O 1
ATOM 676 N N . ARG A 1 88 ? -3.567 3.668 10.975 1.00 95.75 88 ARG A N 1
ATOM 677 C CA . ARG A 1 88 ? -3.031 2.873 9.858 1.00 95.75 88 ARG A CA 1
ATOM 678 C C . ARG A 1 88 ? -2.347 3.745 8.812 1.00 95.75 88 ARG A C 1
ATOM 680 O O . ARG A 1 88 ? -1.242 3.431 8.366 1.00 95.75 88 ARG A O 1
ATOM 687 N N . SER A 1 89 ? -2.986 4.855 8.453 1.00 96.56 89 SER A N 1
ATOM 688 C CA . SER A 1 89 ? -2.445 5.824 7.500 1.00 96.56 89 SER A CA 1
ATOM 689 C C . SER A 1 89 ? -1.147 6.456 8.010 1.00 96.56 89 SER A C 1
ATOM 691 O O . SER A 1 89 ? -0.171 6.528 7.266 1.00 96.56 89 SER A O 1
ATOM 693 N N . ARG A 1 90 ? -1.093 6.843 9.293 1.00 97.69 90 ARG A N 1
ATOM 694 C CA . ARG A 1 90 ? 0.124 7.384 9.925 1.00 97.69 90 ARG A CA 1
ATOM 695 C C . ARG A 1 90 ? 1.274 6.382 9.901 1.00 97.69 90 ARG A C 1
ATOM 697 O O . ARG A 1 90 ? 2.360 6.723 9.447 1.00 97.69 90 ARG A O 1
ATOM 704 N N . VAL A 1 91 ? 1.026 5.138 10.312 1.00 97.44 91 VAL A N 1
ATOM 705 C CA . VAL A 1 91 ? 2.047 4.078 10.302 1.00 97.44 91 VAL A CA 1
ATOM 706 C C . VAL A 1 91 ? 2.572 3.828 8.886 1.00 97.44 91 VAL A C 1
ATOM 708 O O . VAL A 1 91 ? 3.783 3.727 8.696 1.00 97.44 91 VAL A O 1
ATOM 711 N N . ARG A 1 92 ? 1.692 3.776 7.874 1.00 97.31 92 ARG A N 1
ATOM 712 C CA . ARG A 1 92 ? 2.107 3.602 6.470 1.00 97.31 92 ARG A CA 1
ATOM 713 C C . ARG A 1 92 ? 2.994 4.756 5.991 1.00 97.31 92 ARG A C 1
ATOM 715 O O . ARG A 1 92 ? 4.005 4.503 5.334 1.00 97.31 92 ARG A O 1
ATOM 722 N N . ILE A 1 93 ? 2.641 5.998 6.326 1.00 96.88 93 ILE A N 1
ATOM 723 C CA . ILE A 1 93 ? 3.426 7.194 5.984 1.00 96.88 93 ILE A CA 1
ATOM 724 C C . ILE A 1 93 ? 4.822 7.112 6.614 1.00 96.88 93 ILE A C 1
ATOM 726 O O . ILE A 1 93 ? 5.818 7.199 5.897 1.00 96.88 93 ILE A O 1
ATOM 730 N N . GLU A 1 94 ? 4.915 6.849 7.919 1.00 97.06 94 GLU A N 1
ATOM 731 C CA . GLU A 1 94 ? 6.199 6.739 8.626 1.00 97.06 94 GLU A CA 1
ATOM 732 C C . GLU A 1 94 ? 7.079 5.609 8.076 1.00 97.06 94 GLU A C 1
ATOM 734 O O . GLU A 1 94 ? 8.269 5.805 7.819 1.00 97.06 94 GLU A O 1
ATOM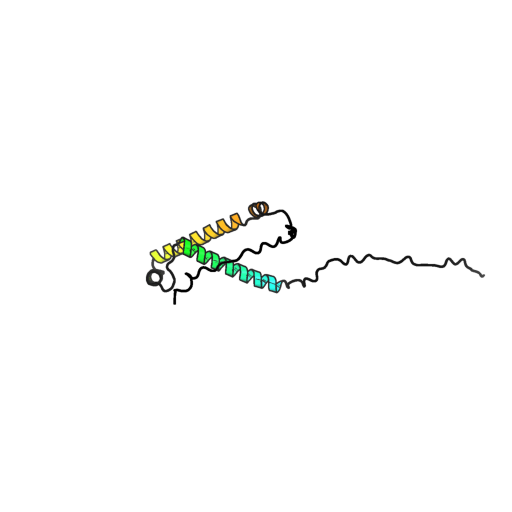 739 N N . LEU A 1 95 ? 6.501 4.432 7.810 1.00 95.50 95 LEU A N 1
ATOM 740 C CA . LEU A 1 95 ? 7.228 3.320 7.188 1.00 95.50 95 LEU A CA 1
ATOM 741 C C . LEU A 1 95 ? 7.774 3.696 5.809 1.00 95.50 95 LEU A C 1
ATOM 743 O O . LEU A 1 95 ? 8.915 3.357 5.489 1.00 95.50 95 LEU A O 1
ATOM 747 N N . THR A 1 96 ? 6.989 4.424 5.015 1.00 94.94 96 THR A N 1
ATOM 748 C CA . THR A 1 96 ? 7.408 4.902 3.694 1.00 94.94 96 THR A CA 1
ATOM 749 C C . THR A 1 96 ? 8.564 5.893 3.818 1.00 94.94 96 THR A C 1
ATOM 751 O O . THR A 1 96 ? 9.588 5.719 3.157 1.00 94.94 96 THR A O 1
ATOM 754 N N . HIS A 1 97 ? 8.462 6.880 4.715 1.00 94.25 97 HIS A N 1
ATOM 755 C CA . HIS A 1 97 ? 9.541 7.839 4.968 1.00 94.25 97 HIS A CA 1
ATOM 756 C C . HIS A 1 97 ? 10.836 7.148 5.407 1.00 94.25 97 HIS A C 1
ATOM 758 O O . HIS A 1 97 ? 11.906 7.448 4.873 1.00 94.25 97 HIS A O 1
ATOM 764 N N . LEU A 1 98 ? 10.749 6.184 6.327 1.00 92.69 98 LEU A N 1
ATOM 765 C CA . LEU A 1 98 ? 11.904 5.415 6.790 1.00 92.69 98 LEU A CA 1
ATOM 766 C C . LEU A 1 98 ? 12.517 4.559 5.675 1.00 92.69 98 LEU A 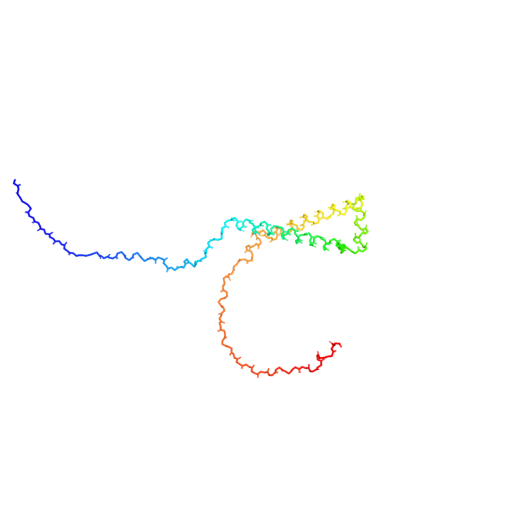C 1
ATOM 768 O O . LEU A 1 98 ? 13.743 4.490 5.564 1.00 92.69 98 LEU A O 1
ATOM 772 N N . ALA A 1 99 ? 11.693 3.917 4.844 1.00 91.00 99 ALA A N 1
ATOM 773 C CA . ALA A 1 99 ? 12.164 3.119 3.716 1.00 91.00 99 ALA A CA 1
ATOM 774 C C . ALA A 1 99 ? 12.891 3.992 2.683 1.00 91.00 99 ALA A C 1
ATOM 776 O O . ALA A 1 99 ? 14.029 3.694 2.321 1.00 91.00 99 ALA A O 1
ATOM 777 N N . VAL A 1 100 ? 12.290 5.113 2.275 1.00 89.75 100 VAL A N 1
ATOM 778 C CA . VAL A 1 100 ? 12.894 6.061 1.325 1.00 89.75 100 VAL A CA 1
ATOM 779 C C . VAL A 1 100 ? 14.194 6.649 1.877 1.00 89.75 100 VAL A C 1
ATOM 781 O O . VAL A 1 100 ? 15.196 6.702 1.164 1.00 89.75 100 VAL A O 1
ATOM 784 N N . ALA A 1 101 ? 14.230 7.034 3.157 1.00 89.19 101 ALA A N 1
ATOM 785 C CA . ALA A 1 101 ? 15.441 7.555 3.792 1.00 89.19 101 ALA A CA 1
ATOM 786 C C . ALA A 1 101 ? 16.598 6.541 3.748 1.00 89.19 101 ALA A C 1
ATOM 788 O O . ALA A 1 101 ? 17.734 6.912 3.441 1.00 89.19 101 ALA A O 1
ATOM 789 N N . LYS A 1 102 ? 16.304 5.257 3.994 1.00 86.12 102 LYS A N 1
ATOM 790 C CA . LYS A 1 102 ? 17.283 4.159 3.941 1.00 86.12 102 LYS A CA 1
ATOM 791 C C . LYS A 1 102 ? 17.722 3.796 2.523 1.00 86.12 102 LYS A C 1
ATOM 793 O O . LYS A 1 102 ? 18.858 3.373 2.343 1.00 86.12 102 LYS A O 1
ATOM 798 N N . LEU A 1 103 ? 16.846 3.957 1.533 1.00 83.38 103 LEU A N 1
ATOM 799 C CA . LEU A 1 103 ? 17.137 3.688 0.120 1.00 83.38 103 LEU A CA 1
ATOM 800 C C . LEU A 1 103 ? 17.797 4.875 -0.599 1.00 83.38 103 LEU A C 1
ATOM 802 O O . LEU A 1 103 ? 18.288 4.721 -1.715 1.00 83.38 103 LEU A O 1
ATOM 806 N N . SER A 1 104 ? 17.825 6.056 0.026 1.00 79.56 104 SER A N 1
ATOM 807 C CA . SER A 1 104 ? 18.426 7.261 -0.546 1.00 79.56 104 SER A CA 1
ATOM 808 C C . SER A 1 104 ? 19.881 7.012 -0.987 1.00 79.56 104 SER A C 1
ATOM 810 O O . SER A 1 104 ? 20.6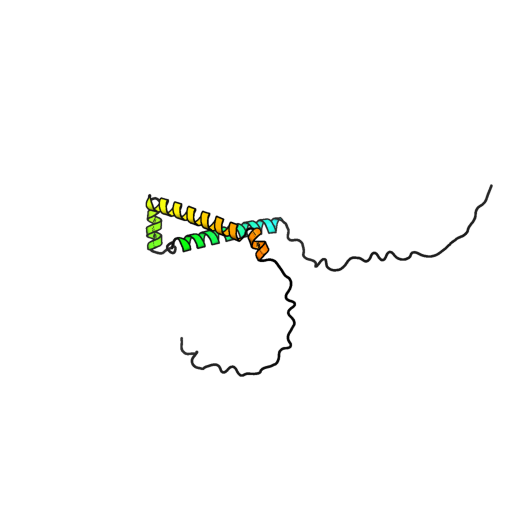30 6.362 -0.253 1.00 79.56 104 SER A O 1
ATOM 812 N N . PRO A 1 105 ? 20.338 7.575 -2.125 1.00 65.44 105 PRO A N 1
ATOM 813 C CA . PRO A 1 105 ? 21.689 7.367 -2.661 1.00 65.44 105 PRO A CA 1
ATOM 814 C C . PRO A 1 105 ? 22.829 7.633 -1.671 1.00 65.44 105 PRO A C 1
ATOM 816 O O . PRO A 1 105 ? 23.887 7.015 -1.763 1.00 65.44 105 PRO A O 1
ATOM 819 N N . LYS A 1 106 ? 22.598 8.504 -0.678 1.00 64.50 106 LYS A N 1
ATOM 820 C CA . LYS A 1 106 ? 23.531 8.759 0.431 1.00 64.50 106 LYS A CA 1
ATOM 821 C C . LYS A 1 106 ? 23.852 7.491 1.243 1.00 64.50 106 LYS A C 1
ATOM 823 O O . LYS A 1 106 ? 24.962 7.366 1.742 1.00 64.50 106 LYS A O 1
ATOM 828 N N . HIS A 1 107 ? 22.910 6.551 1.335 1.00 54.72 107 HIS A N 1
ATOM 829 C CA . HIS A 1 107 ? 23.080 5.228 1.942 1.00 54.72 107 HIS A CA 1
ATOM 830 C C . HIS A 1 107 ? 23.459 4.149 0.912 1.00 54.72 107 HIS A C 1
ATOM 832 O O . HIS A 1 107 ? 24.190 3.222 1.248 1.00 54.72 107 HIS A O 1
ATOM 838 N N . ALA A 1 108 ? 23.030 4.277 -0.350 1.00 54.19 108 ALA A N 1
ATOM 839 C CA . ALA A 1 108 ? 23.408 3.343 -1.419 1.00 54.19 108 ALA A CA 1
ATOM 840 C C . ALA A 1 108 ? 24.909 3.407 -1.768 1.00 54.19 108 ALA A C 1
ATOM 842 O O . ALA A 1 108 ? 25.514 2.382 -2.074 1.00 54.19 108 ALA A O 1
ATOM 843 N N . ALA A 1 109 ? 25.539 4.581 -1.644 1.00 54.03 109 ALA A N 1
ATOM 844 C CA . ALA A 1 109 ? 26.985 4.745 -1.799 1.00 54.03 109 ALA A CA 1
ATOM 845 C C . ALA A 1 109 ? 27.802 3.964 -0.748 1.00 54.03 109 ALA A C 1
ATOM 847 O O . ALA A 1 109 ? 28.948 3.620 -1.012 1.00 54.03 109 ALA A O 1
ATOM 848 N N . ALA A 1 110 ? 27.221 3.631 0.412 1.00 56.56 110 ALA A N 1
ATOM 849 C CA . ALA A 1 110 ? 27.869 2.767 1.403 1.00 56.56 110 ALA A CA 1
ATOM 850 C C . ALA A 1 110 ? 27.819 1.271 1.022 1.00 56.56 110 ALA A C 1
ATOM 852 O O . ALA A 1 110 ? 28.561 0.470 1.585 1.00 56.56 110 ALA A O 1
ATOM 853 N N . LEU A 1 111 ? 26.959 0.890 0.068 1.00 55.81 111 LEU A N 1
ATOM 854 C CA . LEU A 1 111 ? 26.760 -0.488 -0.404 1.00 55.81 111 LEU A CA 1
ATOM 855 C C . LEU A 1 111 ? 27.432 -0.771 -1.765 1.00 55.81 111 LEU A C 1
ATOM 857 O O . LEU A 1 111 ? 27.351 -1.884 -2.283 1.00 55.81 111 LEU A O 1
ATOM 861 N N . HIS A 1 112 ? 28.131 0.208 -2.336 1.00 45.69 112 HIS A N 1
ATOM 862 C CA . HIS A 1 112 ? 28.891 0.107 -3.586 1.00 45.69 112 HIS A CA 1
ATOM 863 C C . HIS A 1 112 ? 30.364 0.414 -3.229 1.00 45.69 112 HIS A C 1
ATOM 865 O O . HIS A 1 112 ? 30.609 1.472 -2.668 1.00 45.69 112 HIS A O 1
ATOM 871 N N . VAL A 1 113 ? 31.426 -0.392 -3.428 1.00 47.06 113 VAL A N 1
ATOM 872 C CA . VAL A 1 113 ? 31.962 -1.275 -4.512 1.00 47.06 113 VAL A CA 1
ATOM 873 C C . VAL A 1 113 ? 33.199 -2.019 -3.854 1.00 47.06 113 VAL A C 1
ATOM 875 O O . VAL A 1 113 ? 33.696 -1.470 -2.869 1.00 47.06 113 VAL A O 1
ATOM 878 N N . PRO A 1 114 ? 33.761 -3.193 -4.287 1.00 50.94 114 PRO A N 1
ATOM 879 C CA . PRO A 1 114 ? 33.925 -3.571 -5.681 1.00 50.94 114 PRO A CA 1
ATOM 880 C C . PRO A 1 114 ? 33.646 -5.011 -6.138 1.00 50.94 114 PRO A C 1
ATOM 882 O O . PRO A 1 114 ? 33.834 -6.001 -5.443 1.00 50.94 114 PRO A O 1
ATOM 885 N N . ALA A 1 115 ? 33.261 -5.041 -7.417 1.00 45.09 115 ALA A N 1
ATOM 886 C CA . ALA A 1 115 ? 33.751 -5.905 -8.483 1.00 45.09 115 ALA A CA 1
ATOM 887 C C . ALA A 1 115 ? 33.912 -7.406 -8.197 1.00 45.09 115 ALA A C 1
ATOM 889 O O . ALA A 1 115 ? 34.844 -7.855 -7.538 1.00 45.09 115 ALA A O 1
ATOM 890 N N . ARG A 1 116 ? 33.076 -8.174 -8.907 1.00 50.59 116 ARG A N 1
ATOM 891 C CA . ARG A 1 116 ? 33.445 -9.409 -9.612 1.00 50.59 116 ARG A CA 1
ATOM 892 C C . ARG A 1 116 ? 34.396 -10.304 -8.814 1.00 50.59 116 ARG A C 1
ATOM 894 O O . ARG A 1 116 ? 35.591 -10.376 -9.102 1.00 50.59 116 ARG A O 1
ATOM 901 N N . GLN A 1 117 ? 33.836 -11.071 -7.882 1.00 48.50 117 GLN A N 1
ATOM 902 C CA . GLN A 1 117 ? 34.479 -12.304 -7.446 1.00 48.50 117 GLN A CA 1
ATOM 903 C C . GLN A 1 117 ? 34.654 -13.196 -8.682 1.00 48.50 117 GLN A C 1
ATOM 905 O O . GLN A 1 117 ? 33.741 -13.905 -9.101 1.00 48.50 117 GLN A O 1
ATOM 910 N N . ARG A 1 118 ? 35.841 -13.140 -9.298 1.00 47.09 118 ARG A N 1
ATOM 911 C CA . ARG A 1 118 ? 36.350 -14.245 -10.105 1.00 47.09 118 ARG A CA 1
ATOM 912 C C . ARG A 1 118 ? 36.344 -15.447 -9.173 1.00 47.09 118 ARG A C 1
ATOM 914 O O . ARG A 1 118 ? 37.198 -15.547 -8.294 1.00 47.09 118 ARG A O 1
ATOM 921 N N . GLN A 1 119 ? 35.356 -16.321 -9.335 1.00 50.72 119 GLN A N 1
ATOM 922 C CA . GLN A 1 119 ? 35.403 -17.652 -8.756 1.00 50.72 119 GLN A CA 1
ATOM 923 C C . GLN A 1 119 ? 36.672 -18.317 -9.285 1.00 50.72 119 GLN A C 1
ATOM 925 O O . GLN A 1 119 ? 36.738 -18.758 -10.431 1.00 50.72 119 GLN A O 1
ATOM 930 N N . VAL A 1 120 ? 37.711 -18.341 -8.456 1.00 49.34 120 VAL A N 1
ATOM 931 C CA . VAL A 1 120 ? 38.835 -19.241 -8.659 1.00 49.34 120 VAL A CA 1
ATOM 932 C C . VAL A 1 120 ? 38.263 -20.633 -8.446 1.00 49.34 120 VAL A C 1
ATOM 934 O O . VAL A 1 120 ? 37.934 -21.016 -7.323 1.00 49.34 120 VAL A O 1
ATOM 937 N N . VAL A 1 121 ? 38.086 -21.363 -9.544 1.00 52.47 121 VAL A N 1
ATOM 938 C CA . VAL A 1 121 ? 37.770 -22.789 -9.529 1.00 52.47 121 VAL A CA 1
ATOM 939 C C . VAL A 1 121 ? 38.865 -23.482 -8.721 1.00 52.47 121 VAL A C 1
ATOM 941 O O . VAL A 1 121 ? 39.992 -23.647 -9.184 1.00 52.47 121 VAL A O 1
ATOM 944 N N . ARG A 1 122 ? 38.550 -23.852 -7.478 1.00 55.44 122 ARG A N 1
ATOM 945 C CA . ARG A 1 122 ? 39.370 -24.782 -6.701 1.00 55.44 122 ARG A CA 1
ATOM 946 C C . ARG A 1 122 ? 39.151 -26.184 -7.272 1.00 55.44 122 ARG A C 1
ATOM 948 O O . ARG A 1 122 ? 37.994 -26.594 -7.387 1.00 55.44 122 ARG A O 1
ATOM 955 N N . PRO A 1 123 ? 40.209 -26.945 -7.601 1.00 47.88 123 PRO A N 1
ATOM 956 C CA . PRO A 1 123 ? 40.042 -28.333 -7.990 1.00 47.88 123 PRO A CA 1
ATOM 957 C C . PRO A 1 123 ? 39.477 -29.122 -6.804 1.00 47.88 123 PRO A C 1
ATOM 959 O O . PRO A 1 123 ? 39.972 -29.061 -5.677 1.00 47.88 123 PRO A O 1
ATOM 962 N N . ARG A 1 124 ? 38.380 -29.825 -7.082 1.00 45.97 124 ARG A N 1
ATOM 963 C CA . ARG A 1 124 ? 37.636 -30.688 -6.166 1.00 45.97 124 ARG A CA 1
ATOM 964 C C . ARG A 1 124 ? 38.525 -31.859 -5.741 1.00 45.97 124 ARG A C 1
ATOM 966 O O . ARG A 1 124 ? 38.721 -32.791 -6.512 1.00 45.97 124 ARG A O 1
ATOM 973 N N . ALA A 1 125 ? 39.033 -31.826 -4.511 1.00 48.59 125 ALA A N 1
ATOM 974 C CA . ALA A 1 125 ? 39.571 -33.018 -3.868 1.00 48.59 125 ALA A CA 1
ATOM 975 C C . ALA A 1 125 ? 38.402 -33.967 -3.563 1.00 48.59 125 ALA A C 1
ATOM 977 O O . ALA A 1 125 ? 37.464 -33.611 -2.846 1.00 48.59 125 ALA A O 1
ATOM 978 N N . ALA A 1 126 ? 38.430 -35.151 -4.171 1.00 51.84 126 ALA A N 1
ATOM 979 C CA . ALA A 1 126 ? 37.490 -36.223 -3.898 1.00 51.84 126 ALA A CA 1
ATOM 980 C C . ALA A 1 126 ? 37.656 -36.676 -2.443 1.00 51.84 126 ALA A C 1
ATOM 982 O O . ALA A 1 126 ? 38.716 -37.172 -2.071 1.00 51.84 126 ALA A O 1
ATOM 983 N N . ASN A 1 127 ? 36.611 -36.519 -1.631 1.00 42.62 127 ASN A N 1
ATOM 984 C CA . ASN A 1 127 ? 36.514 -37.242 -0.374 1.00 42.62 127 ASN A CA 1
ATOM 985 C C . ASN A 1 127 ? 35.234 -38.075 -0.387 1.00 42.62 127 ASN A C 1
ATOM 987 O O . ASN A 1 127 ? 34.118 -37.578 -0.229 1.00 42.62 127 ASN A O 1
ATOM 991 N N . THR A 1 128 ? 35.428 -39.354 -0.679 1.00 51.19 128 THR A N 1
ATOM 992 C CA . THR A 1 128 ? 34.418 -40.403 -0.682 1.00 51.19 128 THR A CA 1
ATOM 993 C C . THR A 1 128 ? 34.178 -40.813 0.770 1.00 51.19 128 THR A C 1
ATOM 995 O O . THR A 1 128 ? 34.868 -41.678 1.301 1.00 51.19 128 THR A O 1
ATOM 998 N N . GLY A 1 129 ? 33.218 -40.168 1.431 1.00 44.09 129 GLY A N 1
ATOM 999 C CA . GLY A 1 129 ? 32.822 -40.464 2.809 1.00 44.09 129 GLY A CA 1
ATOM 1000 C C . GLY A 1 129 ? 31.338 -40.801 2.886 1.00 44.09 129 GLY A C 1
ATOM 1001 O O . GLY A 1 129 ? 30.500 -39.910 2.848 1.00 44.09 129 GLY A O 1
ATOM 1002 N N . ARG A 1 130 ? 31.042 -42.102 2.944 1.00 52.09 130 ARG A N 1
ATOM 1003 C CA . ARG A 1 130 ? 29.730 -42.757 3.096 1.00 52.09 130 ARG A CA 1
ATOM 1004 C C . ARG A 1 130 ? 28.710 -41.964 3.932 1.00 52.09 130 ARG A C 1
ATOM 1006 O O . ARG A 1 130 ? 28.892 -41.800 5.134 1.00 52.09 130 ARG A O 1
ATOM 1013 N N . ASN A 1 131 ? 27.597 -41.586 3.305 1.00 47.84 131 ASN A N 1
ATOM 1014 C CA . ASN A 1 131 ? 26.398 -41.110 3.990 1.00 47.84 131 ASN A CA 1
ATOM 1015 C C . ASN A 1 131 ? 25.612 -42.339 4.480 1.00 47.84 131 ASN A C 1
ATOM 1017 O O . ASN A 1 131 ? 25.046 -43.076 3.673 1.00 47.84 131 ASN A O 1
ATOM 1021 N N . ARG A 1 132 ? 25.671 -42.626 5.783 1.00 56.38 132 ARG A N 1
ATOM 1022 C CA . ARG A 1 132 ? 24.862 -43.670 6.419 1.00 56.38 132 ARG A CA 1
ATOM 1023 C C . ARG A 1 132 ? 23.527 -43.018 6.772 1.00 56.38 132 ARG A C 1
ATOM 1025 O O . ARG A 1 132 ? 23.478 -42.186 7.668 1.00 56.38 132 ARG A O 1
ATOM 1032 N N . VAL A 1 133 ? 22.495 -43.335 5.997 1.00 56.62 133 VAL A N 1
ATOM 1033 C CA . VAL A 1 133 ? 21.111 -42.941 6.280 1.00 56.62 133 VAL A CA 1
ATOM 1034 C C . VAL A 1 133 ? 20.687 -43.649 7.567 1.00 56.62 133 VAL A C 1
ATOM 1036 O O . VAL A 1 133 ? 20.922 -44.847 7.713 1.00 56.62 133 VAL A O 1
ATOM 1039 N N . ASP A 1 134 ? 20.155 -42.883 8.514 1.00 52.41 134 ASP A N 1
ATOM 1040 C CA . ASP A 1 134 ? 19.654 -43.376 9.794 1.00 52.41 134 ASP A CA 1
ATOM 1041 C C . ASP A 1 134 ? 18.218 -43.896 9.596 1.00 52.41 134 ASP A C 1
ATOM 1043 O O . ASP A 1 134 ? 17.326 -43.137 9.204 1.00 52.41 134 ASP A O 1
ATOM 1047 N N . ASP A 1 135 ? 18.004 -45.195 9.826 1.00 54.44 135 ASP A N 1
ATOM 1048 C CA . ASP A 1 135 ? 16.739 -45.926 9.608 1.00 54.44 135 ASP A CA 1
ATOM 1049 C C . ASP A 1 135 ? 15.586 -45.472 10.534 1.00 54.44 135 ASP A C 1
ATOM 1051 O O . ASP A 1 135 ? 14.463 -45.965 10.433 1.00 54.44 135 ASP A O 1
ATOM 1055 N N . ALA A 1 136 ? 15.810 -44.495 11.418 1.00 57.72 136 ALA A N 1
ATOM 1056 C CA . ALA A 1 136 ? 14.781 -43.952 12.305 1.00 57.72 136 ALA A CA 1
ATOM 1057 C C . ALA A 1 136 ? 13.827 -42.931 11.641 1.00 57.72 136 ALA A C 1
ATOM 1059 O O . ALA A 1 136 ? 12.872 -42.491 12.280 1.00 57.72 136 ALA A O 1
ATOM 1060 N N . GLN A 1 137 ? 14.042 -42.537 10.378 1.00 56.59 137 GLN A N 1
ATOM 1061 C CA . GLN A 1 137 ? 13.232 -41.494 9.718 1.00 56.59 137 GLN A CA 1
ATOM 1062 C C . GLN A 1 137 ? 11.977 -41.991 8.971 1.00 56.59 137 GLN A C 1
ATOM 1064 O O . GLN A 1 137 ? 11.276 -41.181 8.369 1.00 56.59 137 GLN A O 1
ATOM 1069 N N . LEU A 1 138 ? 11.648 -43.287 9.015 1.00 58.12 138 LEU A N 1
ATOM 1070 C CA . LEU A 1 138 ? 10.538 -43.873 8.238 1.00 58.12 138 LEU A CA 1
ATOM 1071 C C . LEU A 1 138 ? 9.244 -44.156 9.022 1.00 58.12 138 LEU A C 1
ATOM 1073 O O . LEU A 1 138 ? 8.359 -44.833 8.507 1.00 58.12 138 LEU A O 1
ATOM 1077 N N . ALA A 1 139 ? 9.080 -43.619 10.231 1.00 54.88 139 ALA A N 1
ATOM 1078 C CA . ALA A 1 139 ? 7.883 -43.855 11.041 1.00 54.88 139 ALA A CA 1
ATOM 1079 C C . ALA A 1 139 ? 7.039 -42.589 11.257 1.00 54.88 139 ALA A C 1
ATOM 1081 O O . ALA A 1 139 ? 6.846 -42.186 12.395 1.00 54.88 139 ALA A O 1
ATOM 1082 N N . PHE A 1 140 ? 6.524 -41.978 10.184 1.00 49.00 140 PHE A N 1
ATOM 1083 C CA . PHE A 1 140 ? 5.342 -41.105 10.261 1.00 49.00 140 PHE A CA 1
ATOM 1084 C C . PHE A 1 140 ? 4.535 -41.180 8.957 1.00 49.00 140 PHE A C 1
ATOM 1086 O O . PHE A 1 140 ? 4.741 -40.385 8.042 1.00 49.00 140 PHE A O 1
ATOM 1093 N N . PHE A 1 141 ? 3.617 -42.145 8.904 1.00 54.00 141 PHE A N 1
ATOM 1094 C CA . PHE A 1 141 ? 2.414 -42.134 8.072 1.00 54.00 141 PHE A CA 1
ATOM 1095 C C . PHE A 1 141 ? 1.248 -42.626 8.924 1.00 54.00 141 PHE A C 1
ATOM 1097 O O . PHE A 1 141 ? 1.456 -43.618 9.661 1.00 54.00 141 PHE A O 1
#

Secondary structure (DSSP, 8-state):
----------------------S-----PPPPHHHHHHHHHHHHHHHHHHHHHHHHHHTTPPPTTSHHHHHHHHTTTSHHHHHHHHHHHHHHHHHHHHHHHHHSHHHHTTS-----------------------GGGG---

=== Feature glossary ===
Annotated list of the representations used here:

Nearest PDB structures. The Foldseek neighbor list gives the closest experimentally determined structures in the PDB, ranked by structural alignment. TM-score near 1 means near-identical fold; near 0.3 means only rough topology match. This is how one finds what a novel AlphaFold prediction most resembles in the solved-structure universe.

Foldseek 3Di. Foldseek's 3Di representation compresses backbone geometry into a per-residue letter drawn from a learned twenty-state alphabet. It captures the tertiary interaction pattern around each residue — which residues are packed against it in space, regardless of where they are in sequence.

Radius of gyration, Cα contacts, bounding box. Radius of gyration (Rg) is the root-mean-square distance of Cα atoms from their centroid — a single number for overall size and compactness. A globular domain of N residues has Rg ≈ 2.2·N^0.38 Å; an extended or disordered chain has a much larger Rg. The Cα contact count is the number of residue pairs whose Cα atoms are within 8 Å and are more than four positions apart in sequence — a standard proxy for tertiary packing density. The bounding box is the smallest axis-aligned box enclosing all Cα atoms.

InterPro / GO / CATH / organism. The annotation block draws on four external resources. InterPro: which protein families and domains the sequence belongs to. GO: standardized terms for what the protein does, what process it participates in, and where in the cell it acts. CATH: which structural fold it has in the CATH hierarchy. Organism: the species of origin.

mmCIF coordinates. The mmCIF block holds the 3D Cartesian coordinates of each backbone atom (N, Cα, C, O) in ångströms. mmCIF is the PDB's canonical archive format — a tagged-loop text representation of the atomic model.

pLDDT. pLDDT is the predicted lDDT-Cα score: AlphaFold's confidence that the local environment of each residue (all inter-atomic distances within 15 Å) is correctly placed. It is a per-residue number between 0 and 100, with higher meaning more reliable.

Backbone torsions (φ/ψ). φ (phi) and ψ (psi) are the two rotatable backbone dihedrals per residue: φ is the C(i-1)–N–Cα–C torsion, ψ is the N–Cα–C–N(i+1) torsion, both in degrees on (−180°, 180°]. α-helical residues cluster near (−60°, −45°); β-strand residues near (−120°, +130°). A Ramachandran plot is simply a scatter of (φ, ψ) for every residue.

B-factor. For experimental (PDB) structures, the B-factor (temperature factor) quantifies the positional spread of each atom in the crystal — a combination of thermal vibration and static disorder — in units of Å². High B-factors mark flexible loops or poorly resolved regions; low B-factors mark the rigid, well-ordered core.

Secondary structure (3-state, P-SEA). SS3 is a coarse helix/strand/coil call (letters a/b/c) made by the P-SEA algorithm from inter-Cα distances and dihedrals. It is less detailed than DSSP but needs only Cα positions.

Predicted aligned error. Predicted aligned error is AlphaFold's pairwise confidence. Unlike pLDDT (per-residue), PAE is per-residue-pair and captures whether two parts of the structure are correctly placed relative to each other. Units are ångströms of expected positional error.

Solvent-accessible surface area. Solvent-accessible surface area (SASA) is the area in Å² traced out by the centre of a 1.4 Å probe sphere (a water molecule) rolled over the protein's van der Waals surface (Shrake–Rupley / Lee–Richards construction). Buried residues have near-zero SASA; fully exposed residues can exceed 200 Å². The total SASA scales roughly with the number of surface residues.

Secondary structure (8-state, DSSP). The SS8 string is DSSP's per-residue secondary-structure call. α-helix (H) means an i→i+4 H-bond ladder; β-strand (E) means the residue participates in a β-sheet; 3₁₀ (G) and π (I) are tighter and wider helices; T/S are turns/bends; '-' is loop.

Rendered structure images. Structure images are PyMOL renders from six orthogonal camera directions. Cartoon representation draws helices as coils and strands as arrows; sticks shows the backbone as bonds; surface shows the solvent-excluded envelope. Rainbow coloring maps sequence position to hue (blue→red, N→C); chain coloring assigns a distinct color per polypeptide.

Sequence. The amino-acid sequence is the protein's primary structure: the linear order of residues from the N-terminus to the C-terminus, written in one-letter code. Everything else here — the 3D coordinates, the secondary structure, the domain annotations — is ultimately a consequence of this string.

Contact-map, Ramachandran, and PAE plots. Three diagnostic plots accompany the record. The Cα contact map visualizes the tertiary structure as a 2D adjacency matrix (8 Å cutoff, sequence-local contacts suppressed). The Ramachandran plot shows the distribution of backbone (φ, ψ) torsions, with points in the α and β basins reflecting secondary structure content. The PAE plot shows AlphaFold's inter-residue confidence as a color matrix.